Protein AF-A0A222TCZ2-F1 (afdb_monomer_lite)

Sequence (82 aa):
MRTLAELRTALSVWGIPGDADKFEKELADADLDDLTRVREITQAYRHRVLLRCDPQAMAALMRSTEDVAFELGQKMAEGNAR

Foldseek 3Di:
DPDPVVLLVLCVVQNDVCLNVVLVVLCVPDDPVPPVSNVVSSVVSVVRSVCRVDPVSVVVVPDDPVNVVVVVVVVVVVVVVD

Radius of gyration: 18.62 Å; chains: 1; bounding box: 36×38×50 Å

Secondary structure (DSSP, 8-state):
--SHHHHHHHHHHHSPTTHHHHHHHHHHSS-TT-HHHHHHHHHHHHHHHHHHH-HHHHHHHHS-HHHHHHHHHHHHHHHTT-

pLDDT: mean 84.49, std 9.73, range [51.28, 96.31]

Structure (mmCIF, N/CA/C/O backbone):
data_AF-A0A222TCZ2-F1
#
_entry.id   AF-A0A222TCZ2-F1
#
loop_
_atom_site.group_PDB
_atom_site.id
_atom_site.type_symbol
_atom_site.label_atom_id
_atom_site.label_alt_id
_atom_site.label_comp_id
_atom_site.label_asym_id
_atom_site.label_entity_id
_atom_site.label_seq_id
_atom_site.pdbx_PDB_ins_code
_atom_site.Cartn_x
_atom_site.Cartn_y
_atom_site.Cartn_z
_atom_site.occupancy
_atom_site.B_iso_or_equiv
_atom_site.auth_seq_id
_atom_site.auth_comp_id
_atom_site.auth_asym_id
_atom_site.auth_atom_id
_atom_site.pdbx_PDB_model_num
ATOM 1 N N . MET A 1 1 ? 4.500 -8.146 8.927 1.00 77.44 1 MET A N 1
ATOM 2 C CA . MET A 1 1 ? 4.920 -8.059 7.513 1.00 77.44 1 MET A CA 1
ATOM 3 C C . MET A 1 1 ? 6.363 -7.593 7.412 1.00 77.44 1 MET A C 1
ATOM 5 O O . MET A 1 1 ? 6.633 -6.410 7.603 1.00 77.44 1 MET A O 1
ATOM 9 N N . ARG A 1 2 ? 7.285 -8.518 7.144 1.00 78.81 2 ARG A N 1
ATOM 10 C CA . ARG A 1 2 ? 8.720 -8.289 6.941 1.00 78.81 2 ARG A CA 1
ATOM 11 C C . ARG A 1 2 ? 9.149 -8.451 5.479 1.00 78.81 2 ARG A C 1
ATOM 13 O O . ARG A 1 2 ? 10.165 -7.872 5.117 1.00 78.81 2 ARG A O 1
ATOM 20 N N . THR A 1 3 ? 8.384 -9.156 4.639 1.00 88.38 3 THR A N 1
ATOM 21 C CA . THR A 1 3 ? 8.745 -9.409 3.228 1.00 88.38 3 THR A CA 1
ATOM 22 C C . THR A 1 3 ? 7.750 -8.806 2.231 1.00 88.38 3 THR A C 1
ATOM 24 O O . THR A 1 3 ? 6.630 -8.437 2.590 1.00 88.38 3 THR A O 1
ATOM 27 N N . LEU A 1 4 ? 8.170 -8.695 0.966 1.00 86.88 4 LEU A N 1
ATOM 28 C CA . LEU A 1 4 ? 7.333 -8.214 -0.141 1.00 86.88 4 LEU A CA 1
ATOM 29 C C . LEU A 1 4 ? 6.251 -9.242 -0.515 1.00 86.88 4 LEU A C 1
ATOM 31 O O . LEU A 1 4 ? 5.120 -8.872 -0.805 1.00 86.88 4 LEU A O 1
ATOM 35 N N . ALA A 1 5 ? 6.567 -10.538 -0.417 1.00 88.81 5 ALA A N 1
ATOM 36 C CA . ALA A 1 5 ? 5.598 -11.620 -0.597 1.00 88.81 5 ALA A CA 1
ATOM 37 C C . ALA A 1 5 ? 4.497 -11.594 0.478 1.00 88.81 5 ALA A C 1
ATOM 39 O O . AL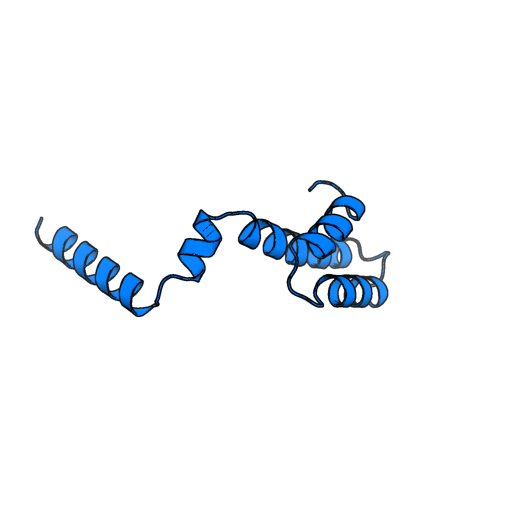A A 1 5 ? 3.320 -11.705 0.153 1.00 88.81 5 ALA A O 1
ATOM 40 N N . GLU A 1 6 ? 4.856 -11.363 1.745 1.00 89.44 6 GLU A N 1
ATOM 41 C CA . GLU A 1 6 ? 3.865 -11.178 2.812 1.00 89.44 6 GLU A CA 1
ATOM 42 C C . GLU A 1 6 ? 2.972 -9.955 2.563 1.00 89.44 6 GLU A C 1
ATOM 44 O O . GLU A 1 6 ? 1.7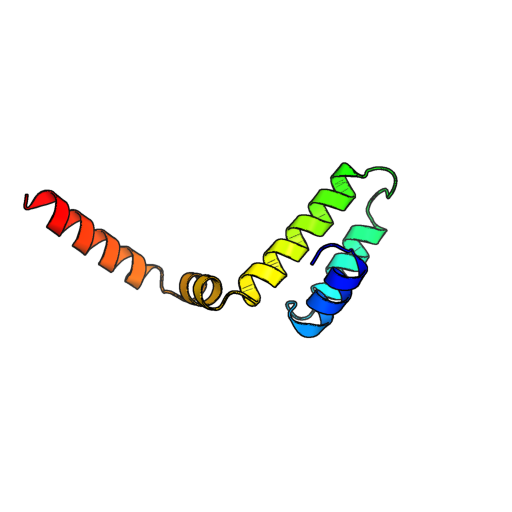79 -10.011 2.854 1.00 89.44 6 GLU A O 1
ATOM 49 N N . LEU A 1 7 ? 3.527 -8.863 2.020 1.00 91.12 7 LEU A N 1
ATOM 50 C CA . LEU A 1 7 ? 2.745 -7.676 1.669 1.00 91.12 7 LEU A CA 1
ATOM 51 C C . LEU A 1 7 ? 1.751 -7.968 0.539 1.00 91.12 7 LEU A C 1
ATOM 53 O O . LEU A 1 7 ? 0.592 -7.590 0.660 1.00 91.12 7 LEU A O 1
ATOM 57 N N . ARG A 1 8 ? 2.165 -8.687 -0.509 1.00 92.25 8 ARG A N 1
ATOM 58 C CA . ARG A 1 8 ? 1.278 -9.107 -1.609 1.00 92.25 8 ARG A CA 1
ATOM 59 C C . ARG A 1 8 ? 0.094 -9.926 -1.112 1.00 92.25 8 ARG A C 1
ATOM 61 O O . ARG A 1 8 ? -1.052 -9.608 -1.418 1.00 92.25 8 ARG A O 1
ATOM 68 N N . THR A 1 9 ? 0.362 -10.933 -0.283 1.00 91.31 9 THR A N 1
ATOM 69 C CA . THR A 1 9 ? -0.695 -11.746 0.330 1.00 91.31 9 THR A CA 1
ATOM 70 C C . THR A 1 9 ? -1.617 -10.888 1.190 1.00 91.31 9 THR A C 1
ATOM 72 O O . THR A 1 9 ? -2.837 -11.007 1.107 1.00 91.31 9 THR A O 1
ATOM 75 N N . ALA A 1 10 ? -1.058 -9.985 1.996 1.00 90.31 10 ALA A N 1
ATOM 76 C CA . ALA A 1 10 ? -1.861 -9.142 2.867 1.00 90.31 10 ALA A CA 1
ATOM 77 C C . ALA A 1 10 ? -2.707 -8.117 2.092 1.00 90.31 10 ALA A C 1
ATOM 79 O O . ALA A 1 10 ? -3.839 -7.864 2.487 1.00 90.31 10 ALA A O 1
ATOM 80 N N . LEU A 1 11 ? -2.217 -7.578 0.973 1.00 90.50 11 LEU A N 1
ATOM 81 C CA . LEU A 1 11 ? -3.002 -6.725 0.075 1.00 90.50 11 LEU A CA 1
ATOM 82 C C . LEU A 1 11 ? -4.145 -7.497 -0.590 1.00 90.50 11 LEU A C 1
ATOM 84 O O . LEU A 1 11 ? -5.238 -6.962 -0.722 1.00 90.50 11 LEU A O 1
ATOM 88 N N . SER A 1 12 ? -3.926 -8.761 -0.955 1.00 87.25 12 SER A N 1
ATOM 89 C CA . SER A 1 12 ? -4.981 -9.599 -1.534 1.00 87.25 12 SER A CA 1
ATOM 90 C C . SER A 1 12 ? -6.100 -9.925 -0.536 1.00 87.25 12 SER A C 1
ATOM 92 O O . SER A 1 12 ? -7.261 -9.987 -0.931 1.00 87.25 12 SER A O 1
ATOM 94 N N . VAL A 1 13 ? -5.769 -10.117 0.745 1.00 87.38 13 VAL A N 1
ATOM 95 C CA . VAL A 1 13 ? -6.745 -10.518 1.777 1.00 87.38 13 VAL A CA 1
ATOM 96 C C . VAL A 1 13 ? -7.377 -9.314 2.484 1.00 87.38 13 VAL A C 1
ATOM 98 O O . VAL A 1 13 ? -8.572 -9.315 2.765 1.00 87.38 13 VAL A O 1
ATOM 101 N N . TRP A 1 14 ? -6.582 -8.286 2.780 1.00 83.94 14 TRP A N 1
ATOM 102 C CA . TRP A 1 14 ? -6.964 -7.149 3.626 1.00 83.94 14 TRP A CA 1
ATOM 103 C C . TRP A 1 14 ? -6.869 -5.795 2.908 1.00 83.94 14 TRP A C 1
ATOM 105 O O . TRP A 1 14 ? -7.307 -4.780 3.448 1.00 83.94 14 TRP A O 1
ATOM 115 N N . GLY A 1 15 ? -6.304 -5.735 1.701 1.00 80.94 15 GLY A N 1
ATOM 116 C CA . GLY A 1 15 ? -6.199 -4.494 0.932 1.00 80.94 15 GLY A CA 1
ATOM 117 C C . GLY A 1 15 ? -7.556 -3.957 0.475 1.00 80.94 15 GLY A C 1
ATOM 118 O O . GLY A 1 15 ? -8.589 -4.633 0.537 1.00 80.94 15 GLY A O 1
ATOM 119 N N . ILE A 1 16 ? -7.583 -2.696 0.044 1.00 83.44 16 ILE A N 1
ATOM 120 C CA . ILE A 1 16 ? -8.751 -2.150 -0.655 1.00 83.44 16 ILE A CA 1
ATOM 121 C C . ILE A 1 16 ? -8.843 -2.868 -2.011 1.00 83.44 16 ILE A C 1
ATOM 123 O O . ILE A 1 16 ? -7.802 -3.139 -2.613 1.00 83.44 16 ILE A O 1
ATOM 127 N N . PRO A 1 17 ? -10.044 -3.206 -2.515 1.00 86.38 17 PRO A N 1
ATOM 128 C CA . PRO A 1 17 ? -10.175 -3.762 -3.858 1.00 86.38 17 PRO A CA 1
ATOM 129 C C . PRO A 1 17 ? -9.400 -2.920 -4.888 1.00 86.38 17 PRO A C 1
ATOM 131 O O . PRO A 1 17 ? -9.613 -1.713 -4.987 1.00 86.38 17 PRO A O 1
ATOM 134 N N . GLY A 1 18 ? -8.469 -3.551 -5.609 1.00 87.38 18 GLY A N 1
ATOM 135 C CA . GLY A 1 18 ? -7.576 -2.896 -6.576 1.00 87.38 18 GLY A CA 1
ATOM 136 C C . GLY A 1 18 ? -6.233 -2.392 -6.023 1.00 87.38 18 GLY A C 1
ATOM 137 O O . GLY A 1 18 ? -5.359 -2.047 -6.816 1.00 87.38 18 GLY A O 1
ATOM 138 N N . ASP A 1 19 ? -6.005 -2.387 -4.702 1.00 90.69 19 ASP A N 1
ATOM 139 C CA . ASP A 1 19 ? -4.703 -2.003 -4.128 1.00 90.69 19 ASP A CA 1
ATOM 140 C C . ASP A 1 19 ? -3.587 -2.964 -4.552 1.00 90.69 19 ASP A C 1
ATOM 142 O O . ASP A 1 19 ? -2.468 -2.520 -4.788 1.00 90.69 19 ASP A O 1
ATOM 146 N N . ALA A 1 20 ? -3.875 -4.267 -4.652 1.00 91.06 20 ALA A N 1
ATOM 147 C CA . ALA A 1 20 ? -2.895 -5.259 -5.090 1.00 91.06 20 ALA A CA 1
ATOM 148 C C . ALA A 1 20 ? -2.433 -4.988 -6.533 1.00 91.06 20 ALA A C 1
ATOM 150 O O . ALA A 1 20 ? -1.234 -4.906 -6.786 1.00 91.06 20 ALA A O 1
ATOM 151 N N . ASP A 1 21 ? -3.372 -4.752 -7.453 1.00 94.00 21 ASP A N 1
ATOM 152 C CA . ASP A 1 21 ? -3.060 -4.457 -8.857 1.00 94.00 21 ASP A CA 1
ATOM 153 C C . ASP A 1 21 ? -2.314 -3.126 -9.001 1.00 94.00 21 ASP A C 1
ATOM 155 O O . ASP A 1 21 ? -1.361 -3.005 -9.773 1.00 94.00 21 ASP A O 1
ATOM 159 N N . LYS A 1 22 ? -2.719 -2.114 -8.224 1.00 95.12 22 LYS A N 1
ATOM 160 C CA . LYS A 1 22 ? -2.063 -0.805 -8.215 1.00 95.12 22 LYS A CA 1
ATOM 161 C C . LYS A 1 22 ? -0.647 -0.882 -7.647 1.00 95.12 22 LYS A C 1
ATOM 163 O O . LYS A 1 22 ? 0.251 -0.249 -8.193 1.00 95.12 22 LYS A O 1
ATOM 168 N N . PHE A 1 23 ? -0.443 -1.673 -6.596 1.00 94.56 23 PHE A N 1
ATOM 169 C CA . PHE A 1 23 ? 0.874 -1.933 -6.024 1.00 94.56 23 PHE A CA 1
ATOM 170 C C . PHE A 1 23 ? 1.807 -2.599 -7.039 1.00 94.56 23 PHE A C 1
ATOM 172 O O . PHE A 1 23 ? 2.920 -2.117 -7.228 1.00 94.56 23 PHE A O 1
ATOM 179 N N . GLU A 1 24 ? 1.359 -3.658 -7.723 1.00 94.75 24 GLU A N 1
ATOM 180 C CA . GLU A 1 24 ? 2.193 -4.321 -8.735 1.00 94.75 24 GLU A CA 1
ATOM 181 C C . GLU A 1 24 ? 2.499 -3.398 -9.913 1.00 94.75 24 GLU A C 1
ATOM 183 O O . GLU A 1 24 ? 3.626 -3.392 -10.401 1.00 94.75 24 GLU A O 1
ATOM 188 N N . LYS A 1 25 ? 1.539 -2.568 -10.336 1.00 96.31 25 LYS A N 1
ATOM 189 C CA . LYS A 1 25 ? 1.778 -1.572 -11.381 1.00 96.31 25 LYS A CA 1
ATOM 190 C C . LYS A 1 25 ? 2.819 -0.536 -10.955 1.00 96.31 25 LYS A C 1
ATOM 192 O O . LYS A 1 25 ? 3.773 -0.304 -11.684 1.00 96.31 25 LYS A O 1
ATOM 197 N N . GLU A 1 26 ? 2.664 0.061 -9.773 1.00 95.50 26 GLU A N 1
ATOM 198 C CA . GLU A 1 26 ? 3.624 1.046 -9.258 1.00 95.50 26 GLU A CA 1
ATOM 199 C C . GLU A 1 26 ? 5.025 0.450 -9.078 1.00 95.50 26 GLU A C 1
ATOM 201 O O . GLU A 1 26 ? 6.012 1.151 -9.283 1.00 95.50 26 GLU A O 1
ATOM 206 N N . LEU A 1 27 ? 5.118 -0.832 -8.710 1.00 93.50 27 LEU A N 1
ATOM 207 C CA . LEU A 1 27 ? 6.391 -1.535 -8.585 1.00 93.50 27 LEU A CA 1
ATOM 208 C C . LEU A 1 27 ? 7.017 -1.864 -9.947 1.00 93.50 27 LEU A C 1
ATOM 210 O O . LEU A 1 27 ? 8.234 -1.792 -10.071 1.00 93.50 27 LEU A O 1
ATOM 214 N N . ALA A 1 28 ? 6.210 -2.215 -10.950 1.00 94.00 28 ALA A N 1
ATOM 215 C CA . ALA A 1 28 ? 6.676 -2.474 -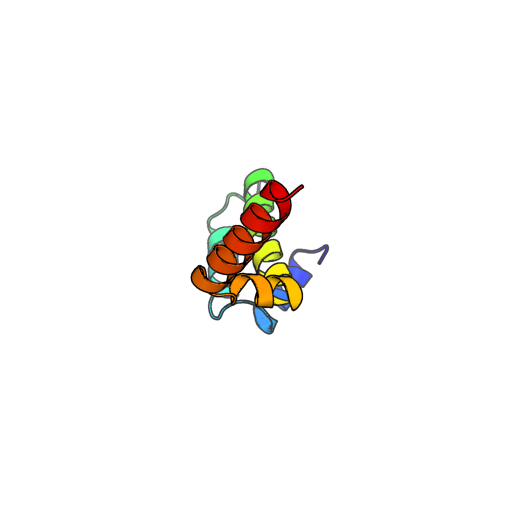12.313 1.00 94.00 28 ALA A CA 1
ATOM 216 C C . ALA A 1 28 ? 7.117 -1.194 -13.041 1.00 94.00 28 ALA A C 1
ATOM 218 O O . ALA A 1 28 ? 8.043 -1.239 -13.846 1.00 94.00 28 ALA A O 1
ATOM 219 N N . ASP A 1 29 ? 6.466 -0.067 -12.747 1.00 95.56 29 ASP A N 1
ATOM 220 C CA . ASP A 1 29 ? 6.817 1.251 -13.283 1.00 95.56 29 ASP A CA 1
ATOM 221 C C . ASP A 1 29 ? 8.044 1.862 -12.571 1.00 95.56 29 ASP A C 1
ATOM 223 O O . ASP A 1 29 ? 8.632 2.828 -13.063 1.00 95.56 29 ASP A O 1
ATOM 227 N N . A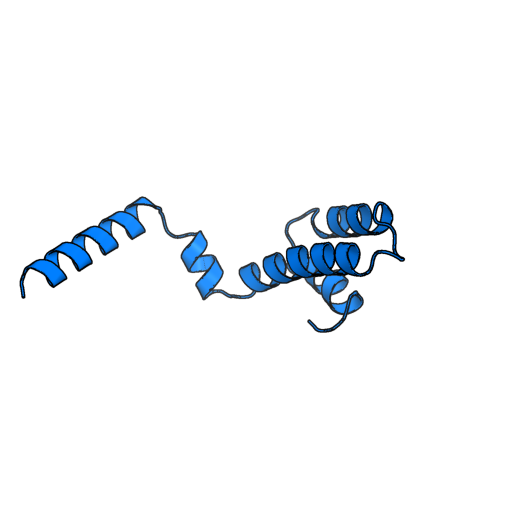LA A 1 30 ? 8.426 1.338 -11.401 1.00 93.50 30 ALA A N 1
ATOM 228 C CA . ALA A 1 30 ? 9.591 1.796 -10.656 1.00 93.50 30 ALA A CA 1
ATOM 229 C C . ALA A 1 30 ? 10.887 1.181 -11.199 1.00 93.50 30 ALA A C 1
ATOM 231 O O . ALA A 1 30 ? 10.941 0.004 -11.554 1.00 93.50 30 ALA A O 1
ATOM 232 N N . ASP A 1 31 ? 11.960 1.970 -11.181 1.00 92.19 31 ASP A N 1
ATOM 233 C CA . ASP A 1 31 ? 13.306 1.433 -11.340 1.00 92.19 31 ASP A CA 1
ATOM 234 C C . ASP A 1 31 ? 13.644 0.565 -10.117 1.00 92.19 31 ASP A C 1
ATOM 236 O O . ASP A 1 31 ? 13.651 1.046 -8.982 1.00 92.19 31 ASP A O 1
ATOM 240 N N . LEU A 1 32 ? 13.887 -0.729 -10.339 1.00 89.06 32 LEU A N 1
ATOM 241 C CA . LEU A 1 32 ? 14.182 -1.679 -9.265 1.00 89.06 32 LEU A CA 1
ATOM 242 C C . LEU A 1 32 ? 15.574 -1.468 -8.657 1.00 89.06 32 LEU A C 1
ATOM 244 O O . LEU A 1 32 ? 15.804 -1.914 -7.530 1.00 89.06 32 LEU A O 1
ATOM 248 N N . ASP A 1 33 ? 16.464 -0.765 -9.361 1.00 94.06 33 ASP A N 1
ATOM 249 C CA . ASP A 1 33 ? 17.759 -0.350 -8.826 1.00 94.06 33 ASP A CA 1
ATOM 250 C C . ASP A 1 33 ? 17.621 0.880 -7.906 1.00 94.06 33 ASP A C 1
ATOM 252 O O . ASP A 1 33 ? 18.453 1.095 -7.016 1.00 94.06 33 ASP A O 1
ATOM 256 N N . ASP A 1 34 ? 16.519 1.635 -8.014 1.00 94.06 34 ASP A N 1
ATOM 257 C CA . ASP A 1 34 ? 16.139 2.653 -7.033 1.00 94.06 34 ASP A CA 1
ATOM 258 C C . ASP A 1 34 ? 15.458 2.012 -5.812 1.00 94.06 34 ASP A C 1
ATOM 260 O O . ASP A 1 34 ? 14.237 2.021 -5.606 1.00 94.06 34 ASP A O 1
ATOM 264 N N . LEU A 1 35 ? 16.301 1.482 -4.926 1.00 92.88 35 LEU A N 1
ATOM 265 C CA . LEU A 1 35 ? 15.863 0.873 -3.672 1.00 92.88 35 LEU A CA 1
ATOM 266 C C . LEU A 1 35 ? 15.127 1.854 -2.746 1.00 92.88 35 LEU A C 1
ATOM 268 O O . LEU A 1 35 ? 14.341 1.416 -1.898 1.00 92.88 35 LEU A O 1
ATOM 272 N N . THR A 1 36 ? 15.350 3.165 -2.886 1.00 94.62 36 THR A N 1
ATOM 273 C CA . THR A 1 36 ? 14.625 4.174 -2.103 1.00 94.62 36 THR A CA 1
ATOM 274 C C . THR A 1 36 ? 13.179 4.220 -2.561 1.00 94.62 36 THR A C 1
ATOM 276 O O . THR A 1 36 ? 12.268 4.085 -1.738 1.00 94.62 36 THR A O 1
ATOM 279 N N . ARG A 1 37 ? 12.963 4.299 -3.875 1.00 92.12 37 ARG A N 1
ATOM 280 C CA . ARG A 1 37 ? 11.627 4.318 -4.463 1.00 92.12 37 ARG A CA 1
ATOM 281 C C . ARG A 1 37 ? 10.849 3.038 -4.171 1.00 92.12 37 ARG A C 1
ATOM 283 O O . ARG A 1 37 ? 9.702 3.103 -3.723 1.00 92.12 37 ARG A O 1
ATOM 290 N N . VAL A 1 38 ? 11.480 1.874 -4.331 1.00 93.38 38 VAL A N 1
ATOM 291 C CA . VAL A 1 38 ? 10.867 0.573 -4.004 1.00 93.38 38 VAL A CA 1
ATOM 292 C C . VAL A 1 38 ? 10.470 0.502 -2.525 1.00 93.38 38 VAL A C 1
ATOM 294 O O . VAL A 1 38 ? 9.387 0.010 -2.176 1.00 93.38 38 VAL A O 1
ATOM 297 N N . ARG A 1 39 ? 11.318 1.025 -1.629 1.00 93.06 39 ARG A N 1
ATOM 298 C CA . ARG A 1 39 ? 11.033 1.083 -0.190 1.00 93.06 39 ARG A CA 1
ATOM 299 C C . ARG A 1 39 ? 9.842 1.988 0.117 1.00 93.06 39 ARG A C 1
ATOM 301 O O . ARG A 1 39 ? 9.008 1.592 0.929 1.00 93.06 39 ARG A O 1
ATOM 308 N N . GLU A 1 40 ? 9.748 3.161 -0.501 1.00 94.94 40 GLU A N 1
ATOM 309 C CA . GLU A 1 40 ? 8.624 4.088 -0.311 1.00 94.94 40 GLU A CA 1
ATOM 310 C C . GLU A 1 40 ? 7.290 3.467 -0.722 1.00 94.94 40 GLU A C 1
ATOM 312 O O . GLU A 1 40 ? 6.345 3.471 0.071 1.00 94.94 40 GLU A O 1
ATOM 317 N N . ILE A 1 41 ? 7.235 2.863 -1.915 1.00 94.62 41 ILE A N 1
ATOM 318 C CA . ILE A 1 41 ? 6.044 2.160 -2.410 1.00 94.62 41 ILE A CA 1
ATOM 319 C C . ILE A 1 41 ? 5.661 1.064 -1.407 1.00 94.62 41 ILE A C 1
ATOM 321 O O . ILE A 1 41 ? 4.551 1.047 -0.873 1.00 94.62 41 ILE A O 1
ATOM 325 N N . THR A 1 42 ? 6.609 0.199 -1.042 1.00 93.12 42 THR A N 1
ATOM 326 C CA . THR A 1 42 ? 6.371 -0.898 -0.089 1.00 93.12 42 THR A CA 1
ATOM 327 C C . THR A 1 42 ? 5.851 -0.394 1.265 1.00 93.12 42 THR A C 1
ATOM 329 O O . THR A 1 42 ? 4.964 -1.008 1.863 1.00 93.12 42 THR A O 1
ATOM 332 N N . GLN A 1 43 ? 6.379 0.723 1.775 1.00 93.19 43 GLN A N 1
ATOM 333 C CA . GLN A 1 43 ? 5.954 1.298 3.054 1.00 93.19 43 GLN A CA 1
ATOM 334 C C . GLN A 1 43 ? 4.554 1.902 2.995 1.00 93.19 43 GLN A C 1
ATOM 336 O O . GLN A 1 43 ? 3.777 1.682 3.926 1.00 93.19 43 GLN A O 1
ATOM 341 N N . ALA A 1 44 ? 4.210 2.595 1.910 1.00 93.31 44 ALA A N 1
ATOM 342 C CA . ALA A 1 44 ? 2.885 3.174 1.729 1.00 93.31 44 ALA A CA 1
ATOM 343 C C . ALA A 1 44 ? 1.795 2.090 1.778 1.00 93.31 44 ALA A C 1
ATOM 345 O O . ALA A 1 44 ? 0.835 2.199 2.544 1.00 93.31 44 ALA A O 1
ATOM 346 N N . TYR A 1 45 ? 1.978 0.998 1.033 1.00 92.94 45 TYR A N 1
ATOM 347 C CA . TYR A 1 45 ? 1.012 -0.104 1.002 1.00 92.94 45 TYR A CA 1
ATOM 348 C C . TYR A 1 45 ? 1.002 -0.918 2.300 1.00 92.94 45 TYR A C 1
ATOM 350 O O . TYR A 1 45 ? -0.068 -1.292 2.783 1.00 92.94 45 TYR A O 1
ATOM 358 N N . ARG A 1 46 ? 2.160 -1.121 2.945 1.00 90.88 46 ARG A N 1
ATOM 359 C CA . ARG A 1 46 ? 2.212 -1.735 4.281 1.00 90.88 46 ARG A CA 1
ATOM 360 C C . ARG A 1 46 ? 1.424 -0.922 5.305 1.00 90.88 46 ARG A C 1
ATOM 362 O O . ARG A 1 46 ? 0.706 -1.509 6.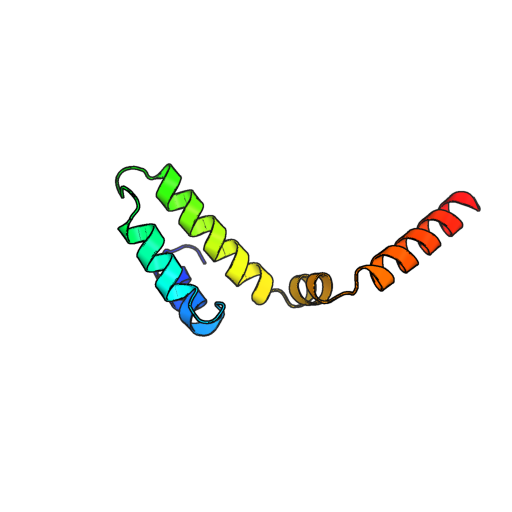108 1.00 90.88 46 ARG A O 1
ATOM 369 N N . HIS A 1 47 ? 1.559 0.402 5.287 1.00 88.75 47 HIS A N 1
ATOM 370 C CA . HIS A 1 47 ? 0.839 1.277 6.206 1.00 88.75 47 HIS A CA 1
ATOM 371 C C . HIS A 1 47 ? -0.679 1.176 6.011 1.00 88.75 47 HIS A C 1
ATOM 373 O O . HIS A 1 47 ? -1.399 1.037 6.994 1.00 88.75 47 HIS A O 1
ATOM 379 N N . ARG A 1 48 ? -1.162 1.139 4.761 1.00 87.19 48 ARG A N 1
ATOM 380 C CA . ARG A 1 48 ? -2.593 0.949 4.458 1.00 87.19 48 ARG A CA 1
ATOM 381 C C . ARG A 1 48 ? -3.145 -0.364 5.008 1.00 87.19 48 ARG A C 1
ATOM 383 O O . ARG A 1 48 ? -4.194 -0.367 5.646 1.00 87.19 48 ARG A O 1
ATOM 390 N N . VAL A 1 49 ? -2.424 -1.468 4.803 1.00 87.75 49 VAL A N 1
ATOM 391 C CA . VAL A 1 49 ? -2.835 -2.774 5.337 1.00 87.75 49 VAL A CA 1
ATOM 392 C C . VAL A 1 49 ? -2.841 -2.759 6.867 1.00 87.75 49 VAL A C 1
ATOM 394 O O . VAL A 1 49 ? -3.804 -3.214 7.474 1.00 87.75 49 VAL A O 1
ATOM 397 N N . LEU A 1 50 ? -1.800 -2.207 7.500 1.00 84.81 50 LEU A N 1
ATOM 398 C CA . LEU A 1 50 ? -1.722 -2.125 8.962 1.00 84.81 50 LEU A CA 1
ATOM 399 C C . LEU A 1 50 ? -2.843 -1.275 9.558 1.00 84.81 50 LEU A C 1
ATOM 401 O O . LEU A 1 50 ? -3.444 -1.703 10.536 1.00 84.81 50 LEU A O 1
ATOM 405 N N . LEU A 1 51 ? -3.157 -0.127 8.950 1.00 81.75 51 LEU A N 1
ATOM 406 C CA . LEU A 1 51 ? -4.281 0.705 9.372 1.00 81.75 51 LEU A CA 1
ATOM 407 C C . LEU A 1 51 ? -5.581 -0.093 9.385 1.00 81.75 51 LEU A C 1
ATOM 409 O O . LEU A 1 51 ? -6.352 0.042 10.322 1.00 81.75 51 LEU A O 1
ATOM 413 N N . ARG A 1 52 ? -5.827 -0.929 8.370 1.00 75.81 52 ARG A N 1
ATOM 414 C CA . ARG A 1 52 ? -7.063 -1.716 8.281 1.00 75.81 52 ARG A CA 1
ATOM 415 C C . ARG A 1 52 ? -7.089 -2.912 9.228 1.00 75.81 52 ARG A C 1
ATOM 417 O O . ARG A 1 52 ? -8.155 -3.302 9.694 1.00 75.81 52 ARG A O 1
ATOM 424 N N . CYS A 1 53 ? -5.926 -3.498 9.496 1.00 75.06 53 CYS A N 1
ATOM 425 C CA . CYS A 1 53 ? -5.775 -4.579 10.463 1.00 75.06 53 CYS A CA 1
ATOM 426 C C . CYS A 1 53 ? -5.827 -4.102 11.921 1.00 75.06 53 CYS A C 1
ATOM 428 O O . CYS A 1 53 ? -5.984 -4.942 12.801 1.00 75.06 53 CYS A O 1
ATOM 430 N N . ASP A 1 54 ? -5.687 -2.800 12.180 1.00 78.50 54 ASP A N 1
ATOM 431 C CA . ASP A 1 54 ? -5.809 -2.196 13.505 1.00 78.50 54 ASP A CA 1
ATOM 432 C C . ASP A 1 54 ? -7.258 -1.713 13.736 1.00 78.50 54 ASP A C 1
ATOM 434 O O . ASP A 1 54 ? -7.676 -0.693 13.174 1.00 78.50 54 ASP A O 1
ATOM 438 N N . PRO A 1 55 ? -8.051 -2.416 14.572 1.00 68.38 55 PRO A N 1
ATOM 439 C CA . PRO A 1 55 ? -9.443 -2.056 14.827 1.00 68.38 55 PRO A CA 1
ATOM 440 C C . PRO A 1 55 ? -9.588 -0.677 15.476 1.00 68.38 55 PRO A C 1
ATOM 442 O O . PRO A 1 55 ? -10.583 0.007 15.245 1.00 68.38 55 PRO A O 1
ATOM 445 N N . GLN A 1 56 ? -8.602 -0.253 16.271 1.00 70.56 56 GLN A N 1
ATOM 446 C CA . GLN A 1 56 ? -8.607 1.044 16.937 1.00 70.56 56 GLN A CA 1
ATOM 447 C C . GLN A 1 56 ? -8.278 2.163 15.945 1.00 70.56 56 GLN A C 1
ATOM 449 O O . GLN A 1 56 ? -8.932 3.206 15.966 1.00 70.56 56 GLN A O 1
ATOM 454 N N . ALA A 1 57 ? -7.323 1.942 15.039 1.00 63.78 57 ALA A N 1
ATOM 455 C CA . ALA A 1 57 ? -7.022 2.893 13.969 1.00 63.78 57 ALA A CA 1
ATOM 456 C C . ALA A 1 57 ? -8.195 3.036 12.985 1.00 63.78 57 ALA A C 1
ATOM 458 O O . ALA A 1 57 ? -8.548 4.154 12.608 1.00 63.78 57 ALA A O 1
ATOM 459 N N . MET A 1 58 ? -8.851 1.931 12.615 1.00 68.88 58 MET A N 1
ATOM 460 C CA . MET A 1 58 ? -10.073 1.971 11.804 1.00 68.88 58 MET A CA 1
ATOM 461 C C . MET A 1 58 ? -11.214 2.695 12.513 1.00 68.88 58 MET A C 1
ATOM 463 O O . MET A 1 58 ? -11.850 3.551 11.905 1.00 68.88 58 MET A O 1
ATOM 467 N N . ALA A 1 59 ? -11.448 2.417 13.798 1.00 71.44 59 ALA A N 1
ATOM 468 C CA . ALA A 1 59 ? -12.460 3.126 14.576 1.00 71.44 59 ALA A CA 1
ATOM 469 C C . ALA A 1 59 ? -12.169 4.633 14.645 1.00 71.44 59 ALA A C 1
ATO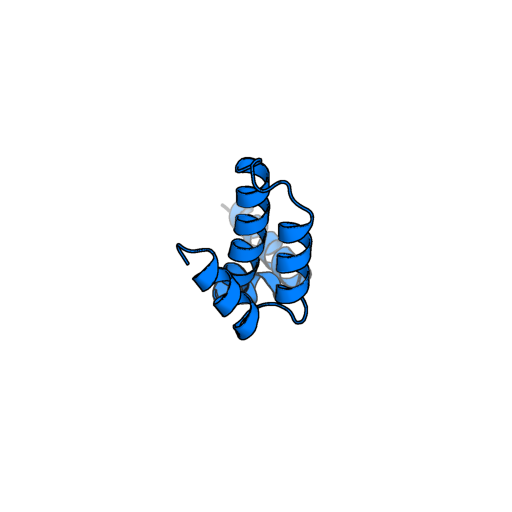M 471 O O . ALA A 1 59 ? -13.084 5.436 14.488 1.00 71.44 59 ALA A O 1
ATOM 472 N N . ALA A 1 60 ? -10.902 5.029 14.810 1.00 73.12 60 ALA A N 1
ATOM 473 C CA . ALA A 1 60 ? -10.496 6.432 14.801 1.00 73.12 60 ALA A CA 1
ATOM 474 C C . ALA A 1 60 ? -10.748 7.114 13.446 1.00 73.12 60 ALA A C 1
ATOM 476 O O . ALA A 1 60 ? -11.185 8.261 13.427 1.00 73.12 60 ALA A O 1
ATOM 477 N N . LEU A 1 61 ? -10.528 6.416 12.326 1.00 66.00 61 LEU A N 1
ATOM 478 C CA . LEU A 1 61 ? -10.833 6.934 10.985 1.00 66.00 61 LEU A CA 1
ATOM 479 C C . LEU A 1 61 ? -12.336 6.972 10.675 1.00 66.00 61 LEU A C 1
ATOM 481 O O . LEU A 1 61 ? -12.764 7.792 9.869 1.00 66.00 61 LEU A O 1
ATOM 485 N N . MET A 1 62 ? -13.134 6.098 11.293 1.00 72.50 62 MET A N 1
ATOM 486 C CA . MET A 1 62 ? -14.594 6.092 11.149 1.00 72.50 62 MET A CA 1
ATOM 487 C C . MET A 1 62 ? -15.303 7.101 12.062 1.00 72.50 62 MET A C 1
ATOM 489 O O . MET A 1 62 ? -16.498 7.332 11.881 1.00 72.50 62 MET A O 1
ATOM 493 N N . ARG A 1 63 ? -14.609 7.701 13.040 1.00 74.31 63 ARG A N 1
ATOM 494 C CA . ARG A 1 63 ? -15.198 8.757 13.874 1.00 74.31 63 ARG A CA 1
ATOM 495 C C . ARG A 1 63 ? -15.522 9.983 13.028 1.00 74.31 63 ARG A C 1
ATOM 497 O O . ARG A 1 63 ? -14.693 10.444 12.245 1.00 74.31 63 ARG A O 1
ATOM 504 N N . SER A 1 64 ? -16.709 10.547 13.243 1.00 76.50 64 SER A N 1
ATOM 505 C CA . SER A 1 64 ? -17.084 11.808 12.610 1.00 76.50 64 SER A CA 1
ATOM 506 C C . SER A 1 64 ? -16.176 12.935 13.100 1.00 76.50 64 SER A C 1
ATOM 508 O O . SER A 1 64 ? -15.821 13.009 14.280 1.00 76.50 64 SER A O 1
ATOM 510 N N . THR A 1 65 ? -15.834 13.857 12.200 1.00 76.56 65 THR A N 1
ATOM 511 C CA . THR A 1 65 ? -15.127 15.095 12.555 1.00 76.56 65 THR A CA 1
ATOM 512 C C . THR A 1 65 ? -15.904 15.901 13.601 1.00 76.56 65 THR A C 1
ATOM 514 O O . THR A 1 65 ? -15.290 16.539 14.452 1.00 76.56 65 THR A O 1
ATOM 517 N N . GLU A 1 66 ? -17.237 15.816 13.594 1.00 75.44 66 GLU A N 1
ATOM 518 C CA . GLU A 1 66 ? -18.112 16.463 14.580 1.00 75.44 66 GLU A CA 1
ATOM 519 C C . GLU A 1 66 ? -17.938 15.867 15.984 1.00 75.44 66 GLU A C 1
ATOM 521 O O . GLU A 1 66 ? -17.784 16.614 16.948 1.00 75.44 66 GLU A O 1
ATOM 526 N N . ASP A 1 67 ? -17.853 14.538 16.100 1.00 75.69 67 ASP A N 1
ATOM 527 C CA . ASP A 1 67 ? -17.642 13.855 17.385 1.00 75.69 67 ASP A CA 1
ATOM 528 C C . ASP A 1 67 ? -16.273 14.186 17.981 1.00 75.69 67 ASP A C 1
ATOM 530 O O . ASP A 1 67 ? -16.110 14.297 19.197 1.00 75.69 67 ASP A O 1
ATOM 534 N N . VAL A 1 68 ? -15.257 14.312 17.124 1.00 79.69 68 VAL A N 1
ATOM 535 C CA . VAL A 1 68 ? -13.904 14.695 17.542 1.00 79.69 68 VAL A CA 1
ATOM 536 C C . VAL A 1 68 ? -13.880 16.158 17.982 1.00 79.69 68 VAL A C 1
ATOM 538 O O . VAL A 1 68 ? -13.299 16.466 19.021 1.00 79.69 68 VAL A O 1
ATOM 541 N N . ALA A 1 69 ? -14.537 17.050 17.236 1.00 79.19 69 ALA A N 1
ATOM 542 C CA . ALA A 1 69 ? -14.629 18.470 17.567 1.00 79.19 69 ALA A CA 1
ATOM 543 C C . ALA A 1 69 ? -15.385 18.712 18.883 1.00 79.19 69 ALA A C 1
ATOM 545 O O . ALA A 1 69 ? -14.943 19.521 19.702 1.00 79.19 69 ALA A O 1
ATOM 546 N N . PHE A 1 70 ? -16.478 17.981 19.117 1.00 79.56 70 PHE A N 1
ATOM 547 C CA . PHE A 1 70 ? -17.248 18.045 20.357 1.00 79.56 70 PHE A CA 1
ATOM 548 C C . PHE A 1 70 ? -16.408 17.627 21.575 1.00 79.56 70 PHE A C 1
ATOM 550 O O . PHE A 1 70 ? -16.337 18.357 22.564 1.00 79.56 70 PHE A O 1
ATOM 557 N N . GLU A 1 71 ? -15.697 16.499 21.485 1.00 84.81 71 GLU A N 1
ATOM 558 C CA . GLU A 1 71 ? -14.836 16.005 22.567 1.00 84.81 71 GLU A CA 1
ATOM 559 C C . GLU A 1 71 ? -13.662 16.960 22.861 1.00 84.81 71 GLU A C 1
ATOM 561 O O . GLU A 1 71 ? -13.302 17.184 24.019 1.00 84.81 71 GLU A O 1
ATOM 566 N N . LEU A 1 72 ? -13.080 17.564 21.818 1.00 83.69 72 LEU A N 1
ATOM 567 C CA . LEU A 1 72 ? -12.043 18.590 21.954 1.00 83.69 72 LEU A CA 1
ATOM 568 C C . LEU A 1 72 ? -12.575 19.838 22.665 1.00 83.69 72 LEU A C 1
ATOM 570 O O . LEU A 1 72 ? -11.907 20.361 23.557 1.00 83.69 72 LEU A O 1
ATOM 574 N N . GLY A 1 73 ? -13.781 20.287 22.311 1.00 83.38 73 GLY A N 1
ATOM 575 C CA . GLY A 1 73 ? -14.454 21.404 22.973 1.00 83.38 73 GLY A CA 1
ATOM 576 C C . GLY A 1 73 ? -14.688 21.139 24.460 1.00 83.38 73 GLY A C 1
ATOM 577 O O . GLY A 1 73 ? -14.372 21.991 25.291 1.00 83.38 73 GLY A O 1
ATOM 578 N N . GLN A 1 74 ? -15.154 19.936 24.807 1.00 86.50 74 GLN A N 1
ATOM 579 C CA . GLN A 1 74 ? -15.358 19.536 26.199 1.00 86.50 74 GLN A CA 1
ATOM 580 C C . GLN A 1 74 ? -14.037 19.519 26.986 1.00 86.50 74 GLN A C 1
ATOM 582 O O . GLN A 1 74 ? -13.950 20.119 28.056 1.00 86.50 74 GLN A O 1
ATOM 587 N N . LYS A 1 75 ? -12.979 18.912 26.433 1.00 87.12 75 LYS A N 1
ATOM 588 C CA . LYS A 1 75 ? -11.655 18.859 27.077 1.00 87.12 75 LYS A CA 1
ATOM 589 C C . LYS A 1 75 ? -11.035 20.242 27.277 1.00 87.12 75 LYS A C 1
ATOM 591 O O . LYS A 1 75 ? -10.413 20.487 28.309 1.00 87.12 75 LYS A O 1
ATOM 596 N N . MET A 1 76 ? -11.208 21.153 26.318 1.00 84.69 76 MET A N 1
ATOM 597 C CA . MET A 1 76 ? -10.743 22.537 26.461 1.00 84.69 76 MET A CA 1
ATOM 598 C C . MET A 1 76 ? -11.522 23.289 27.545 1.00 84.69 76 MET A C 1
ATOM 600 O O . MET A 1 76 ? -10.915 24.028 28.315 1.00 84.69 76 MET A O 1
ATOM 604 N N . ALA A 1 77 ? -12.836 23.077 27.652 1.00 81.06 77 ALA A N 1
ATOM 605 C CA . ALA A 1 77 ? -13.654 23.682 28.703 1.00 81.06 77 ALA A CA 1
ATOM 606 C C . ALA A 1 77 ? -13.292 23.153 30.104 1.00 81.06 77 ALA A C 1
ATOM 608 O O . ALA A 1 77 ? -13.188 23.935 31.046 1.00 81.06 77 ALA A O 1
ATOM 609 N N . GLU A 1 78 ? -13.036 21.850 30.236 1.00 79.50 78 GLU A N 1
ATOM 610 C CA . GLU A 1 78 ? -12.597 21.226 31.492 1.00 79.50 78 GLU A CA 1
ATOM 611 C C . GLU A 1 78 ? -11.186 21.670 31.910 1.00 79.50 78 GLU A C 1
ATOM 613 O O . GLU A 1 78 ? -10.933 21.898 33.092 1.00 79.50 78 GLU A O 1
ATOM 618 N N . GLY A 1 79 ? -10.269 21.833 30.950 1.00 74.88 79 GLY A N 1
ATOM 619 C CA . GLY A 1 79 ? -8.912 22.322 31.204 1.00 74.88 79 GLY A CA 1
ATOM 620 C C . GLY A 1 79 ? -8.847 23.800 31.597 1.00 74.88 79 GLY A C 1
ATOM 621 O O . GLY A 1 79 ? -7.923 24.193 32.299 1.00 74.88 79 GLY A O 1
ATOM 622 N N . ASN A 1 80 ? -9.831 24.602 31.184 1.00 61.56 80 ASN A N 1
ATOM 623 C CA . ASN A 1 80 ? -9.909 26.036 31.481 1.00 61.56 80 ASN A CA 1
ATOM 624 C C . ASN A 1 80 ? -10.688 26.345 32.779 1.00 61.56 80 ASN A C 1
ATOM 626 O O . ASN A 1 80 ? -10.798 27.503 33.174 1.00 61.56 80 ASN A O 1
ATOM 630 N N . ALA A 1 81 ? -11.263 25.318 33.418 1.00 59.34 81 ALA A N 1
ATOM 631 C CA . ALA A 1 81 ? -12.013 25.408 34.673 1.00 59.34 81 ALA A CA 1
ATOM 632 C C . ALA A 1 81 ? -11.169 25.061 35.922 1.00 59.34 81 ALA A C 1
ATOM 634 O O . ALA A 1 81 ? -11.713 24.975 37.025 1.00 59.34 81 ALA A O 1
ATOM 635 N N . ARG A 1 82 ? -9.858 24.848 35.755 1.00 51.28 82 ARG A N 1
ATOM 636 C CA . ARG A 1 82 ? -8.858 24.646 36.816 1.00 51.28 82 ARG A CA 1
ATOM 637 C C . ARG A 1 82 ? -7.869 25.800 36.838 1.00 51.28 82 ARG A C 1
ATOM 639 O O . ARG A 1 82 ? -7.412 26.116 37.957 1.00 51.28 82 ARG A O 1
#